Protein AF-A0A6M3INY6-F1 (afdb_monomer_lite)

Sequence (69 aa):
MKTRLETIKELEDRNLELEEEVKVTNMLLKDRDRLLKEIPQCVAHGPCVPHALEWIAQVKTLAKVISEG

Radius of gyration: 21.84 Å; chains: 1; bounding box: 49×29×53 Å

Foldseek 3Di:
DDDPVRVVVVVVVVVVVVVVVVVVVVVVVVVVVVVQVPDAADPVHGRCVVVVVVVVVVVVVVVVVVVVD

Structure (mmCIF, N/CA/C/O backbone):
data_AF-A0A6M3INY6-F1
#
_entry.id   AF-A0A6M3INY6-F1
#
loop_
_atom_site.group_PDB
_atom_site.id
_atom_site.type_symbol
_atom_site.label_atom_id
_atom_site.label_alt_id
_atom_site.label_comp_id
_atom_site.label_asym_id
_atom_site.label_entity_id
_atom_site.label_seq_id
_atom_site.pdbx_PDB_ins_code
_atom_site.Cartn_x
_atom_site.Cartn_y
_atom_site.Cartn_z
_atom_site.occupancy
_atom_site.B_is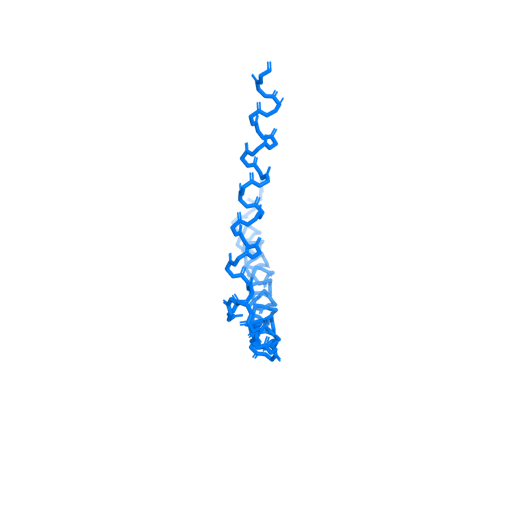o_or_equiv
_atom_site.auth_seq_id
_atom_site.auth_comp_id
_atom_site.auth_asym_id
_atom_site.auth_atom_id
_atom_site.pdbx_PDB_model_num
ATOM 1 N N . MET A 1 1 ? -30.355 6.485 20.001 1.00 76.88 1 MET A N 1
ATOM 2 C CA . MET A 1 1 ? -29.099 7.231 20.233 1.00 76.88 1 MET A CA 1
ATOM 3 C C . MET A 1 1 ? -28.095 6.222 20.760 1.00 76.88 1 MET A C 1
ATOM 5 O O . MET A 1 1 ? -28.438 5.566 21.735 1.00 76.88 1 MET A O 1
ATOM 9 N N . LYS A 1 2 ? -26.953 6.019 20.091 1.00 80.12 2 LYS A N 1
ATOM 10 C CA . LYS A 1 2 ? -25.933 5.071 20.571 1.00 80.12 2 LYS A CA 1
ATOM 11 C C . LYS A 1 2 ? -25.334 5.565 21.883 1.00 80.12 2 LYS A C 1
ATOM 13 O O . LYS A 1 2 ? -25.162 6.771 22.078 1.00 80.12 2 LYS A O 1
ATOM 18 N N . THR A 1 3 ? -25.053 4.640 22.786 1.00 95.44 3 THR A N 1
ATOM 19 C CA . THR A 1 3 ? -24.352 4.932 24.033 1.00 95.44 3 THR A CA 1
ATOM 20 C C . THR A 1 3 ? -22.874 5.194 23.751 1.00 95.44 3 THR A C 1
ATOM 22 O O . THR A 1 3 ? -22.319 4.747 22.748 1.00 95.44 3 THR A O 1
ATOM 25 N N . ARG A 1 4 ? -22.199 5.900 24.664 1.00 95.50 4 ARG A N 1
ATOM 26 C CA . ARG A 1 4 ? -20.752 6.145 24.543 1.00 95.50 4 ARG A CA 1
ATOM 27 C C . ARG A 1 4 ? -19.946 4.846 24.484 1.00 95.50 4 ARG A C 1
ATOM 29 O O . ARG A 1 4 ? -18.959 4.789 23.765 1.00 95.50 4 ARG A O 1
ATOM 36 N N . LEU A 1 5 ? -20.381 3.818 25.214 1.00 96.19 5 LEU A N 1
ATOM 37 C CA . LEU A 1 5 ? -19.730 2.507 25.230 1.00 96.19 5 LEU A CA 1
ATOM 38 C C . LEU A 1 5 ? -19.860 1.794 23.881 1.00 96.19 5 LEU A C 1
ATOM 40 O O . LEU A 1 5 ? -18.885 1.231 23.397 1.00 96.19 5 LEU A O 1
ATOM 44 N N . GLU A 1 6 ? -21.031 1.872 23.245 1.00 96.88 6 GLU A N 1
ATOM 45 C CA . GLU A 1 6 ? -21.239 1.325 21.897 1.00 96.88 6 GLU A CA 1
ATOM 46 C C . GLU A 1 6 ? -20.354 2.033 20.868 1.00 96.88 6 GLU A C 1
ATOM 48 O O . GLU A 1 6 ? -19.740 1.377 20.036 1.00 96.88 6 GLU A O 1
ATOM 53 N N . THR A 1 7 ? -20.227 3.360 20.955 1.00 96.81 7 THR A N 1
ATOM 54 C CA . THR A 1 7 ? -19.337 4.121 20.067 1.00 96.81 7 THR A CA 1
ATOM 55 C C . THR A 1 7 ? -17.866 3.763 20.266 1.00 96.81 7 THR A C 1
ATOM 57 O O . THR A 1 7 ? -17.149 3.631 19.281 1.00 96.81 7 THR A O 1
ATOM 60 N N . ILE A 1 8 ? -17.404 3.598 21.510 1.00 97.44 8 ILE A N 1
ATOM 61 C CA . ILE A 1 8 ? -16.012 3.210 21.787 1.00 97.44 8 ILE A CA 1
ATOM 62 C C . ILE A 1 8 ? -15.713 1.848 21.168 1.00 97.44 8 ILE A C 1
ATOM 64 O O . ILE A 1 8 ? -14.742 1.726 20.430 1.00 97.44 8 ILE A O 1
ATOM 68 N N . LYS A 1 9 ? -16.592 0.868 21.392 1.00 97.75 9 LYS A N 1
ATOM 69 C CA . LYS A 1 9 ? -16.416 -0.475 20.846 1.00 97.75 9 LYS A CA 1
ATOM 70 C C . LYS A 1 9 ? -16.338 -0.469 19.316 1.00 97.75 9 LYS A C 1
ATOM 72 O O . LYS A 1 9 ? -15.460 -1.097 18.745 1.00 97.75 9 LYS A O 1
ATOM 77 N N . GLU A 1 10 ? -17.213 0.281 18.648 1.00 96.88 10 GLU A N 1
ATOM 78 C CA . GLU A 1 10 ? -17.192 0.383 17.182 1.00 96.88 10 GLU A CA 1
ATOM 79 C C . GLU A 1 10 ? -15.904 1.013 16.646 1.00 96.88 10 GLU A C 1
ATOM 81 O O . GLU A 1 10 ? -15.419 0.621 15.586 1.00 96.88 10 GLU A O 1
ATOM 86 N N . LEU A 1 11 ? -15.346 1.988 17.364 1.00 97.88 11 LEU A N 1
ATOM 87 C CA . LEU A 1 11 ? -14.072 2.600 16.994 1.00 97.88 11 LEU A CA 1
ATOM 88 C C . LEU A 1 11 ? -12.893 1.652 17.235 1.00 97.88 11 LEU A C 1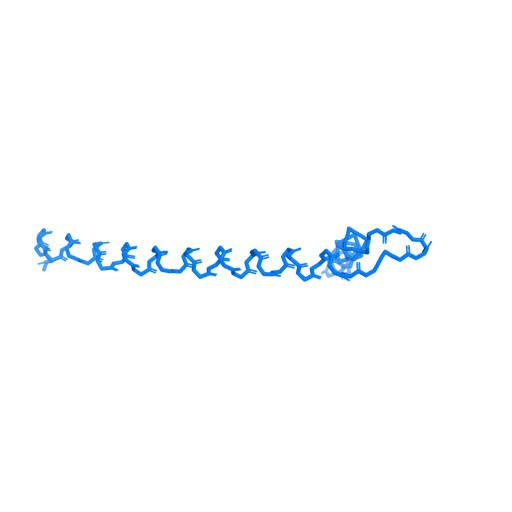
ATOM 90 O O . LEU A 1 11 ? -11.969 1.634 16.429 1.00 97.88 11 LEU A O 1
ATOM 94 N N . GLU A 1 12 ? -12.925 0.864 18.308 1.00 98.25 12 GLU A N 1
ATOM 95 C CA . GLU A 1 12 ? -11.919 -0.167 18.584 1.00 98.25 12 GLU A CA 1
ATOM 96 C C . GLU A 1 12 ? -11.943 -1.264 17.515 1.00 98.25 12 GLU A C 1
ATOM 98 O O . GLU A 1 12 ? -10.901 -1.563 16.932 1.00 98.25 12 GLU A O 1
ATOM 103 N N . ASP A 1 13 ? -13.128 -1.784 17.185 1.00 98.19 13 ASP A N 1
ATOM 104 C CA . ASP A 1 13 ? -13.309 -2.781 16.127 1.00 98.19 13 ASP A CA 1
ATOM 105 C C . ASP A 1 13 ? -12.798 -2.236 14.780 1.00 98.19 13 ASP A C 1
ATOM 107 O O . ASP A 1 13 ? -12.038 -2.899 14.073 1.00 98.19 13 ASP A O 1
ATOM 111 N N . ARG A 1 14 ? -13.125 -0.976 14.456 1.00 97.75 14 ARG A N 1
ATOM 112 C CA . ARG A 1 14 ? -12.651 -0.323 13.230 1.00 97.75 14 ARG A CA 1
ATOM 113 C C . ARG A 1 14 ? -11.141 -0.100 13.212 1.00 97.75 14 ARG A C 1
ATOM 115 O O . ARG A 1 14 ? -10.528 -0.225 12.155 1.00 97.75 14 ARG A O 1
ATOM 122 N N . ASN A 1 15 ? -10.537 0.245 14.345 1.00 98.38 15 ASN A N 1
ATOM 123 C CA . ASN A 1 15 ? -9.087 0.391 14.427 1.00 98.38 15 ASN A CA 1
ATOM 124 C C . ASN A 1 15 ? -8.388 -0.943 14.160 1.00 98.38 15 ASN A C 1
ATOM 126 O O . ASN A 1 15 ? -7.429 -0.964 13.397 1.00 98.38 15 ASN A O 1
ATOM 130 N N . LEU A 1 16 ? -8.898 -2.047 14.711 1.00 98.44 16 LEU A N 1
ATOM 131 C CA . LEU A 1 16 ? -8.340 -3.379 14.466 1.00 98.44 16 LEU A CA 1
ATOM 132 C C . LEU A 1 16 ? -8.422 -3.776 12.985 1.00 98.44 16 LEU A C 1
ATOM 134 O O . LEU A 1 16 ? -7.455 -4.303 12.435 1.00 98.44 16 LEU A O 1
ATOM 138 N N . GLU A 1 17 ? -9.546 -3.487 12.323 1.00 98.31 17 GLU A N 1
ATOM 139 C CA . GLU A 1 17 ? -9.689 -3.697 10.875 1.00 98.31 17 GLU A CA 1
ATOM 140 C C . GLU A 1 17 ? -8.634 -2.907 10.086 1.00 98.31 17 GLU A C 1
ATOM 142 O O . GLU A 1 17 ? -7.925 -3.467 9.248 1.00 98.31 17 GLU A O 1
ATOM 147 N N . LEU A 1 18 ? -8.492 -1.612 10.386 1.00 98.31 18 LEU A N 1
ATOM 148 C CA . LEU A 1 18 ? -7.550 -0.728 9.698 1.00 98.31 18 LEU A CA 1
ATOM 149 C C . LEU A 1 18 ? -6.090 -1.127 9.945 1.00 98.31 18 LEU A C 1
ATOM 151 O O . LEU A 1 18 ? -5.264 -1.044 9.035 1.00 98.31 18 LEU A O 1
ATOM 155 N N . GLU A 1 19 ? -5.755 -1.573 11.153 1.00 98.56 19 GLU A N 1
ATOM 156 C CA . GLU A 1 19 ? -4.418 -2.071 11.475 1.00 98.56 19 GLU A CA 1
ATOM 157 C C . GLU A 1 19 ? -4.058 -3.303 10.635 1.00 98.56 19 GLU A C 1
ATOM 159 O O . GLU A 1 19 ? -2.945 -3.377 10.097 1.00 98.56 19 GLU A O 1
ATOM 164 N N . GLU A 1 20 ? -4.993 -4.240 10.452 1.00 98.38 20 GLU A N 1
ATOM 165 C CA . GLU A 1 20 ? -4.757 -5.411 9.604 1.00 98.38 20 GLU A CA 1
ATOM 166 C C . GLU A 1 20 ? -4.658 -5.025 8.120 1.00 98.38 20 GLU A C 1
ATOM 168 O O . GLU A 1 20 ? -3.756 -5.500 7.424 1.00 98.38 20 GLU A O 1
ATOM 173 N N . GLU A 1 21 ? -5.497 -4.105 7.632 1.00 98.31 21 GLU A N 1
ATOM 174 C CA . GLU A 1 21 ? -5.397 -3.587 6.260 1.00 98.31 21 GLU A CA 1
ATOM 175 C C . GLU A 1 21 ? -4.035 -2.935 5.988 1.00 98.31 21 GLU A C 1
ATOM 177 O O . GLU A 1 21 ? -3.392 -3.204 4.965 1.00 98.31 21 GLU A O 1
ATOM 182 N N . VAL A 1 22 ? -3.552 -2.106 6.918 1.00 98.44 22 VAL A N 1
ATOM 183 C CA . VAL A 1 22 ? -2.236 -1.460 6.821 1.00 98.44 22 VAL A CA 1
ATOM 184 C C . VAL A 1 22 ? -1.124 -2.503 6.832 1.00 98.44 22 VAL A C 1
ATOM 186 O O . VAL A 1 22 ? -0.175 -2.412 6.046 1.00 98.44 22 VAL A O 1
ATOM 189 N N . LYS A 1 23 ? -1.224 -3.519 7.690 1.00 98.50 23 LYS A N 1
ATOM 190 C CA . LYS A 1 23 ? -0.247 -4.609 7.758 1.00 98.50 23 LYS A CA 1
ATOM 191 C C . LYS A 1 23 ? -0.168 -5.380 6.442 1.00 98.50 23 LYS A C 1
ATOM 193 O O . LYS A 1 23 ? 0.933 -5.535 5.908 1.00 98.50 23 LYS A O 1
ATOM 198 N N . VAL A 1 24 ? -1.305 -5.802 5.888 1.00 98.38 24 VAL A N 1
ATOM 199 C CA . VAL A 1 24 ? -1.367 -6.502 4.593 1.00 98.38 24 VAL A CA 1
ATOM 200 C C . VAL A 1 24 ? -0.824 -5.615 3.474 1.00 98.38 24 VAL A C 1
ATOM 202 O O . VAL A 1 24 ? 0.017 -6.055 2.689 1.00 98.38 24 VAL A O 1
ATOM 205 N N . THR A 1 25 ? -1.222 -4.343 3.439 1.00 98.38 25 THR A N 1
ATOM 206 C CA . THR A 1 25 ? -0.729 -3.373 2.450 1.00 98.38 25 THR A CA 1
ATOM 207 C C . THR A 1 25 ? 0.793 -3.255 2.501 1.00 98.38 25 THR A C 1
ATOM 209 O O . THR A 1 25 ? 1.466 -3.342 1.473 1.00 98.38 25 THR A O 1
ATOM 212 N N . ASN A 1 26 ? 1.366 -3.136 3.698 1.00 98.44 26 ASN A N 1
ATOM 213 C CA . ASN A 1 26 ? 2.813 -3.060 3.875 1.00 98.44 26 ASN A CA 1
ATOM 214 C C . ASN A 1 26 ? 3.533 -4.339 3.428 1.00 98.44 26 ASN A C 1
ATOM 216 O O . ASN A 1 26 ? 4.635 -4.256 2.882 1.00 98.44 26 ASN A O 1
ATOM 220 N N . MET A 1 27 ? 2.937 -5.515 3.638 1.00 98.31 27 MET A N 1
ATOM 221 C CA . MET A 1 27 ? 3.489 -6.778 3.138 1.00 98.31 27 MET A CA 1
ATOM 222 C C . MET A 1 27 ? 3.521 -6.802 1.606 1.00 98.31 27 MET A C 1
ATOM 224 O O . MET A 1 27 ? 4.571 -7.068 1.024 1.00 98.31 27 MET A O 1
ATOM 228 N N . LEU A 1 28 ? 2.415 -6.430 0.956 1.00 98.19 28 LEU A N 1
ATOM 229 C CA . LEU A 1 28 ? 2.320 -6.383 -0.505 1.00 98.19 28 LEU A CA 1
ATOM 230 C C . LEU A 1 28 ? 3.312 -5.390 -1.123 1.00 98.19 28 LEU A C 1
ATOM 232 O O . LEU A 1 28 ? 3.944 -5.698 -2.132 1.00 98.19 28 LEU A O 1
ATOM 236 N N . LEU A 1 29 ? 3.490 -4.216 -0.510 1.00 97.25 29 LEU A N 1
ATOM 237 C CA . LEU A 1 29 ? 4.471 -3.226 -0.965 1.00 97.25 29 LEU A CA 1
ATOM 238 C C . LEU A 1 29 ? 5.904 -3.766 -0.879 1.00 97.25 29 LEU A C 1
ATOM 240 O O . LEU A 1 29 ? 6.673 -3.607 -1.826 1.00 97.25 29 LEU A O 1
ATOM 244 N N . LYS A 1 30 ? 6.250 -4.456 0.214 1.00 97.75 30 LYS A N 1
ATOM 245 C CA . LYS A 1 30 ? 7.568 -5.091 0.369 1.00 97.75 30 LYS A CA 1
ATOM 246 C C . LYS A 1 30 ? 7.803 -6.182 -0.674 1.00 97.75 30 LYS A C 1
ATOM 248 O O . LYS A 1 30 ? 8.879 -6.229 -1.268 1.00 97.75 30 LYS A O 1
ATOM 253 N N . ASP A 1 31 ? 6.811 -7.037 -0.914 1.00 97.25 31 ASP A N 1
ATOM 254 C CA . ASP A 1 31 ? 6.911 -8.099 -1.916 1.00 97.25 31 ASP A CA 1
ATOM 255 C C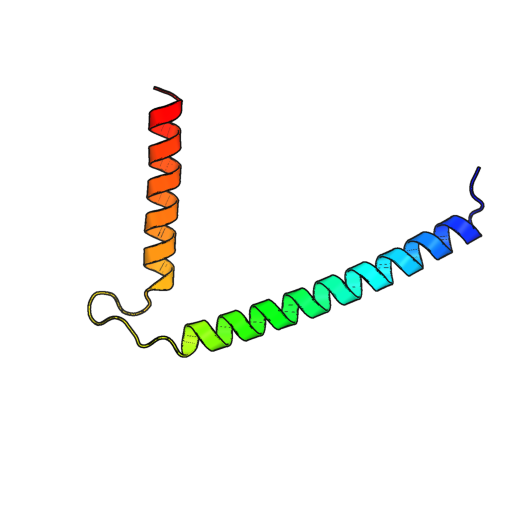 . ASP A 1 31 ? 7.035 -7.534 -3.333 1.00 97.25 31 ASP A C 1
ATOM 257 O O . ASP A 1 31 ? 7.882 -7.996 -4.100 1.00 97.25 31 ASP A O 1
ATOM 261 N N . ARG A 1 32 ? 6.263 -6.491 -3.665 1.00 94.31 32 ARG A N 1
ATOM 262 C CA . ARG A 1 32 ? 6.397 -5.755 -4.928 1.00 94.31 32 ARG A CA 1
ATOM 263 C C . ARG A 1 32 ? 7.820 -5.236 -5.101 1.00 94.31 32 ARG A C 1
ATOM 265 O O . ARG A 1 32 ? 8.426 -5.468 -6.141 1.00 94.31 32 ARG A O 1
ATOM 272 N N . ASP A 1 33 ? 8.359 -4.550 -4.098 1.00 91.44 33 ASP A N 1
ATOM 273 C CA . ASP A 1 33 ? 9.689 -3.947 -4.197 1.00 91.44 33 ASP A CA 1
ATOM 274 C C . ASP A 1 33 ? 10.791 -5.009 -4.316 1.00 91.44 33 ASP A C 1
ATOM 276 O O . ASP A 1 33 ? 11.773 -4.791 -5.027 1.00 91.44 33 ASP A O 1
ATOM 280 N N . ARG A 1 34 ? 10.624 -6.177 -3.679 1.00 94.62 34 ARG A N 1
ATOM 281 C CA . ARG A 1 34 ? 11.502 -7.336 -3.900 1.00 94.62 34 ARG A CA 1
ATOM 282 C C . ARG A 1 34 ? 11.425 -7.802 -5.352 1.00 94.62 34 ARG A C 1
ATOM 284 O O . ARG A 1 34 ? 12.458 -7.897 -6.000 1.00 94.62 34 ARG A O 1
ATOM 291 N N . LEU A 1 35 ? 10.223 -8.051 -5.873 1.00 91.06 35 LEU A N 1
ATOM 292 C CA . LEU A 1 35 ? 10.035 -8.530 -7.247 1.00 91.06 35 LEU A CA 1
ATOM 293 C C . LEU A 1 35 ? 10.605 -7.556 -8.282 1.00 91.06 35 LEU A C 1
ATOM 295 O O . LEU A 1 35 ? 11.254 -7.985 -9.229 1.00 91.06 35 LEU A O 1
ATOM 299 N N . LEU A 1 36 ? 10.414 -6.249 -8.087 1.00 86.56 36 LEU A N 1
ATOM 300 C CA . LEU A 1 36 ? 10.947 -5.233 -8.995 1.00 86.56 36 LEU A CA 1
ATOM 301 C C . LEU A 1 36 ? 12.482 -5.196 -9.020 1.00 86.56 36 LEU A C 1
ATOM 303 O O . LEU A 1 36 ? 13.050 -4.849 -10.051 1.00 86.56 36 LEU A O 1
ATOM 307 N N . LYS A 1 37 ? 13.157 -5.562 -7.922 1.00 86.31 37 LYS A N 1
ATOM 308 C CA . LYS A 1 37 ? 14.627 -5.662 -7.874 1.00 86.31 37 LYS A CA 1
ATOM 309 C C . LYS A 1 37 ? 15.172 -6.881 -8.613 1.00 86.31 37 LYS A C 1
ATOM 311 O O . LYS A 1 37 ? 16.292 -6.815 -9.106 1.00 86.31 37 LYS A O 1
ATOM 316 N N . GLU A 1 38 ? 14.389 -7.954 -8.704 1.00 90.06 38 GLU A N 1
ATOM 317 C CA . GLU A 1 38 ? 14.763 -9.159 -9.456 1.00 90.06 38 GLU A CA 1
ATOM 318 C C . GLU A 1 38 ? 14.645 -8.965 -10.974 1.00 90.06 38 GLU A C 1
ATOM 320 O O . GLU A 1 38 ? 15.185 -9.759 -11.742 1.00 90.06 38 GLU A O 1
ATOM 325 N N . ILE A 1 39 ? 13.954 -7.913 -11.434 1.00 83.94 39 ILE A N 1
ATOM 326 C CA . ILE A 1 39 ? 13.865 -7.598 -12.862 1.00 83.94 39 ILE A CA 1
ATOM 327 C C . ILE A 1 39 ? 15.263 -7.192 -13.360 1.00 83.94 39 ILE A C 1
ATOM 329 O O . ILE A 1 39 ? 15.820 -6.198 -12.876 1.00 83.94 39 ILE A O 1
ATOM 333 N N . PRO A 1 40 ? 15.832 -7.909 -14.349 1.00 86.19 40 PRO A N 1
ATOM 334 C CA . PRO A 1 40 ? 17.106 -7.534 -14.943 1.00 86.19 40 PRO A CA 1
ATOM 335 C C . PRO A 1 40 ? 17.062 -6.114 -15.503 1.00 86.19 40 PRO A C 1
ATOM 337 O O . PRO A 1 40 ? 16.048 -5.663 -16.039 1.00 86.19 40 PRO A O 1
ATOM 340 N N . GLN A 1 41 ? 18.188 -5.413 -15.413 1.00 84.12 41 GLN A N 1
ATOM 341 C CA . GLN A 1 41 ? 18.301 -4.069 -15.970 1.00 84.12 41 GLN A CA 1
ATOM 342 C C . GLN A 1 41 ? 18.148 -4.116 -17.494 1.00 84.12 41 GLN A C 1
ATOM 344 O O . GLN A 1 41 ? 18.760 -4.952 -18.163 1.00 84.12 41 GLN A O 1
ATOM 349 N N . CYS A 1 42 ? 17.343 -3.212 -18.053 1.00 85.88 42 CYS A N 1
ATOM 350 C CA . CYS A 1 42 ? 17.213 -3.099 -19.498 1.00 85.88 42 CYS A CA 1
ATOM 351 C C . CYS A 1 42 ? 18.483 -2.493 -20.088 1.00 85.88 42 CYS A C 1
ATOM 353 O O . CYS A 1 42 ? 18.987 -1.478 -19.613 1.00 85.88 42 CYS A O 1
ATOM 355 N N . VAL A 1 43 ? 18.970 -3.080 -21.176 1.00 89.62 43 VAL A N 1
ATOM 356 C CA . VAL A 1 43 ? 20.179 -2.611 -21.863 1.00 89.62 43 VAL A CA 1
ATOM 357 C C . VAL A 1 43 ? 20.000 -1.203 -22.445 1.00 89.62 43 VAL A C 1
ATOM 359 O O . VAL A 1 43 ? 20.962 -0.447 -22.520 1.00 89.62 43 VAL A O 1
ATOM 362 N N . ALA A 1 44 ? 18.779 -0.828 -22.833 1.00 87.56 44 ALA A N 1
ATOM 363 C CA . ALA A 1 44 ? 18.514 0.465 -23.460 1.00 87.56 44 ALA A CA 1
ATOM 364 C C . ALA A 1 44 ? 18.488 1.636 -22.464 1.00 87.56 44 ALA A C 1
ATOM 366 O O . ALA A 1 44 ? 18.856 2.749 -22.824 1.00 87.56 44 ALA A O 1
ATOM 367 N N . HIS A 1 45 ? 18.018 1.402 -21.236 1.00 82.44 45 HIS A N 1
ATOM 368 C CA . HIS A 1 45 ? 17.677 2.490 -20.314 1.00 82.44 45 HIS A CA 1
ATOM 369 C C . HIS A 1 45 ? 17.840 2.143 -18.823 1.00 82.44 45 HIS A C 1
ATOM 371 O O . HIS A 1 45 ? 17.376 2.877 -17.956 1.00 82.44 45 HIS A O 1
ATOM 377 N N . GLY A 1 46 ? 18.487 1.023 -18.488 1.00 84.75 46 GLY A N 1
ATOM 378 C CA . GLY A 1 46 ? 18.664 0.593 -17.101 1.00 84.75 46 GLY A CA 1
ATOM 379 C C . GLY A 1 46 ? 17.318 0.259 -16.434 1.00 84.75 46 GLY A C 1
ATOM 380 O O . GLY A 1 46 ? 16.576 -0.571 -16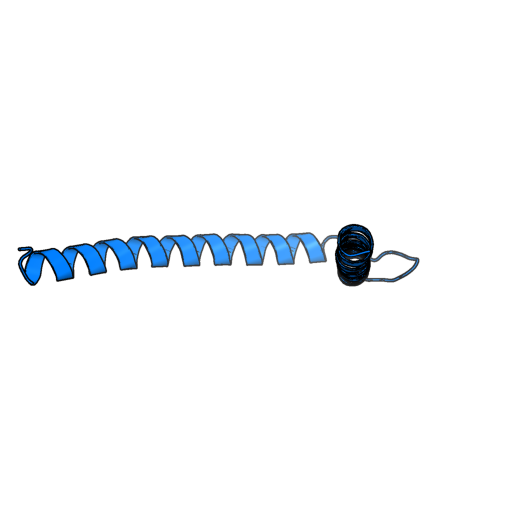.972 1.00 84.75 46 GLY A O 1
ATOM 381 N N . PRO A 1 47 ? 16.962 0.864 -15.284 1.00 82.81 47 PRO A N 1
ATOM 382 C CA . PRO A 1 47 ? 15.701 0.583 -14.601 1.00 82.81 47 PRO A CA 1
ATOM 383 C C . PRO A 1 47 ? 14.481 0.930 -15.468 1.00 82.81 47 PRO A C 1
ATOM 385 O O . PRO A 1 47 ? 14.264 2.079 -15.838 1.00 82.81 47 PRO A O 1
ATOM 388 N N . CYS A 1 48 ? 13.637 -0.058 -15.772 1.00 82.75 48 CYS A N 1
ATOM 389 C CA . CYS A 1 48 ? 12.486 0.141 -16.663 1.00 82.75 48 CYS A CA 1
ATOM 390 C C . CYS A 1 48 ? 11.321 0.905 -16.020 1.00 82.75 48 CYS A C 1
ATOM 392 O O . CYS A 1 48 ? 10.550 1.558 -16.719 1.00 82.75 48 CYS A O 1
ATOM 394 N N . VAL A 1 49 ? 11.153 0.789 -14.699 1.00 83.06 49 VAL A N 1
ATOM 395 C CA . VAL A 1 49 ? 9.956 1.286 -13.999 1.00 83.06 49 VAL A CA 1
ATOM 396 C C . VAL A 1 49 ? 9.772 2.807 -14.138 1.00 83.06 49 VAL A C 1
ATOM 398 O O . VAL A 1 49 ? 8.661 3.209 -14.480 1.00 83.06 49 VAL A O 1
ATOM 401 N N . PRO A 1 50 ? 10.799 3.664 -13.952 1.00 84.62 50 PRO A N 1
ATOM 402 C CA . PRO A 1 50 ? 10.658 5.106 -14.173 1.00 84.62 50 PRO A CA 1
ATOM 403 C C . PRO A 1 50 ? 10.156 5.458 -15.579 1.00 84.62 50 PRO A C 1
ATOM 405 O O . PRO A 1 50 ? 9.226 6.246 -15.715 1.00 84.62 50 PRO A O 1
ATOM 408 N N . HIS A 1 51 ? 10.681 4.802 -16.614 1.00 82.56 51 HIS A N 1
ATOM 409 C CA . HIS A 1 51 ? 10.259 5.048 -17.995 1.00 82.56 51 HIS A CA 1
ATOM 410 C C . HIS A 1 51 ? 8.823 4.601 -18.274 1.00 82.56 51 HIS A C 1
ATOM 412 O O . HIS A 1 51 ? 8.073 5.300 -18.955 1.00 82.56 51 HIS A O 1
ATOM 418 N N . ALA A 1 52 ? 8.391 3.477 -17.697 1.00 83.00 52 ALA A N 1
ATOM 419 C CA . ALA A 1 52 ? 6.993 3.065 -17.787 1.00 83.00 52 ALA A CA 1
ATOM 420 C C . ALA A 1 52 ? 6.050 4.104 -17.146 1.00 83.00 52 ALA A C 1
ATOM 422 O O . ALA A 1 52 ? 4.976 4.383 -17.682 1.00 83.00 52 ALA A O 1
ATOM 423 N N . LEU A 1 53 ? 6.454 4.716 -16.025 1.00 83.94 53 LEU A N 1
ATOM 424 C CA . LEU A 1 53 ? 5.683 5.780 -15.372 1.00 83.94 53 LEU A CA 1
ATOM 425 C C . LEU A 1 53 ? 5.635 7.064 -16.211 1.00 83.94 53 LEU A C 1
ATOM 427 O O . LEU A 1 53 ? 4.571 7.681 -16.301 1.00 83.94 53 LEU A O 1
ATOM 431 N N . GLU A 1 54 ? 6.741 7.440 -16.857 1.00 85.06 54 GLU A N 1
ATOM 432 C CA . GLU A 1 54 ? 6.790 8.569 -17.797 1.00 85.06 54 GLU A CA 1
ATOM 433 C C . GLU A 1 54 ? 5.802 8.376 -18.951 1.00 85.06 54 GLU A C 1
ATOM 435 O O . GLU A 1 54 ? 5.015 9.277 -19.245 1.00 85.06 54 GLU A O 1
ATOM 440 N N . TRP A 1 55 ? 5.771 7.187 -19.559 1.00 86.12 55 TRP A N 1
ATOM 441 C CA . TRP A 1 55 ? 4.815 6.869 -20.623 1.00 86.12 55 TRP A CA 1
ATOM 442 C C . TRP A 1 55 ? 3.368 6.962 -20.146 1.00 86.12 55 TRP A C 1
ATOM 444 O O . TRP A 1 55 ? 2.538 7.577 -20.812 1.00 86.12 55 TRP A O 1
ATOM 454 N N . ILE A 1 56 ? 3.050 6.410 -18.972 1.00 83.75 56 ILE A N 1
ATOM 455 C CA . ILE A 1 56 ? 1.697 6.507 -18.406 1.00 83.75 56 ILE A CA 1
ATOM 456 C C . ILE A 1 56 ? 1.306 7.975 -18.179 1.00 83.75 56 ILE A C 1
ATOM 458 O O . ILE A 1 56 ? 0.173 8.361 -18.479 1.00 83.75 56 ILE A O 1
ATOM 462 N N . ALA A 1 57 ? 2.218 8.806 -17.669 1.00 85.62 57 ALA A N 1
ATOM 463 C CA . ALA A 1 57 ? 1.966 10.231 -17.455 1.00 85.62 57 ALA A CA 1
ATOM 464 C C . ALA A 1 57 ? 1.719 10.978 -18.777 1.00 85.62 57 ALA A C 1
ATOM 466 O O . ALA A 1 57 ? 0.780 11.776 -18.872 1.00 85.62 57 ALA A O 1
ATOM 467 N N . GLN A 1 58 ? 2.509 10.682 -19.810 1.00 86.62 58 GLN A N 1
ATOM 468 C CA . GLN A 1 58 ? 2.327 11.237 -21.152 1.00 86.62 58 GLN A CA 1
ATOM 469 C C . GLN A 1 58 ? 0.978 10.826 -21.750 1.00 86.62 58 GLN A C 1
ATOM 471 O O . GLN A 1 58 ? 0.242 11.685 -22.231 1.00 86.62 58 GLN A O 1
ATOM 476 N N . VAL A 1 59 ? 0.598 9.548 -21.644 1.00 84.44 59 VAL A N 1
ATOM 477 C CA . VAL A 1 59 ? -0.694 9.041 -22.138 1.00 84.44 59 VAL A CA 1
ATOM 478 C C . VAL A 1 59 ? -1.867 9.695 -21.409 1.00 84.44 59 VAL A C 1
ATOM 480 O O . VAL A 1 59 ? -2.821 10.118 -22.056 1.00 84.44 59 VAL A O 1
ATOM 483 N N . LYS A 1 60 ? -1.804 9.842 -20.079 1.00 77.38 60 LYS A N 1
ATOM 484 C CA . LYS A 1 60 ? -2.851 10.536 -19.306 1.00 77.38 60 LYS A CA 1
ATOM 485 C C . LYS A 1 60 ? -3.000 12.000 -19.718 1.00 77.38 60 LYS A C 1
ATOM 487 O O . LYS A 1 60 ? -4.118 12.500 -19.811 1.00 77.38 60 LYS A O 1
ATOM 492 N N . THR A 1 61 ? -1.882 12.673 -19.975 1.00 78.88 61 THR A N 1
ATOM 493 C CA . THR A 1 61 ? -1.872 14.073 -20.415 1.00 78.88 61 THR A CA 1
ATOM 494 C C . THR A 1 61 ? -2.455 14.203 -21.821 1.00 78.88 61 THR A C 1
ATOM 496 O O . THR A 1 61 ? -3.319 15.044 -22.051 1.00 78.88 61 THR A O 1
ATOM 499 N N . LEU A 1 62 ? -2.052 13.322 -22.739 1.00 73.44 62 LEU A N 1
ATOM 500 C CA . LEU A 1 62 ? -2.570 13.271 -24.104 1.00 73.44 62 LEU A CA 1
ATOM 501 C C . LEU A 1 62 ? -4.076 12.984 -24.134 1.00 73.44 62 LEU A C 1
ATOM 503 O O . LEU A 1 62 ? -4.816 13.677 -24.823 1.00 73.44 62 LEU A O 1
ATOM 507 N N . ALA A 1 63 ? -4.540 12.005 -23.354 1.00 71.94 63 ALA A N 1
ATOM 508 C CA . ALA A 1 63 ? -5.957 11.668 -23.253 1.00 71.94 63 ALA A CA 1
ATOM 509 C C . ALA A 1 63 ? -6.796 12.858 -22.761 1.00 71.94 63 ALA A C 1
ATOM 511 O O . ALA A 1 63 ? -7.874 13.102 -23.295 1.00 71.94 63 ALA A O 1
ATOM 512 N N . LYS A 1 64 ? -6.277 13.629 -21.796 1.00 71.81 64 LYS A N 1
ATOM 513 C CA . LYS A 1 64 ? -6.932 14.842 -21.300 1.00 71.81 64 LYS A CA 1
ATOM 514 C C . LYS A 1 64 ? -7.052 15.915 -22.386 1.00 71.81 64 LYS A C 1
ATOM 516 O O . LYS A 1 64 ? -8.138 16.446 -22.592 1.00 71.81 64 LYS A O 1
ATOM 521 N N . VAL A 1 65 ? -5.965 16.183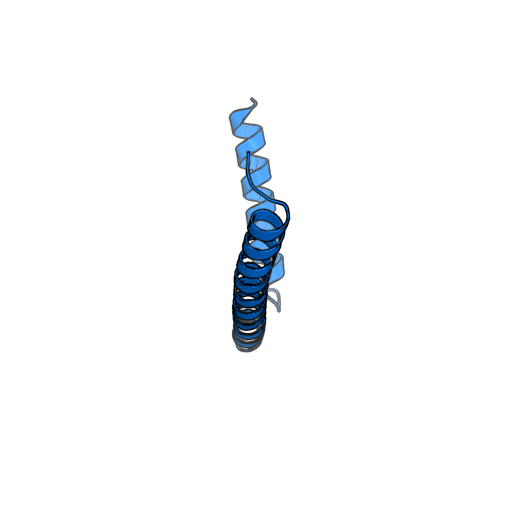 -23.113 1.00 72.81 65 VAL A N 1
ATOM 522 C CA . VAL A 1 65 ? -5.953 17.156 -24.221 1.00 72.81 65 VAL A CA 1
ATOM 523 C C . VAL A 1 65 ? -6.946 16.764 -25.317 1.00 72.81 65 VAL A C 1
ATOM 525 O O . VAL A 1 65 ? -7.674 17.619 -25.802 1.00 72.81 65 VAL A O 1
ATOM 528 N N . ILE A 1 66 ? -7.023 15.476 -25.669 1.00 72.94 66 ILE A N 1
ATOM 529 C CA . ILE A 1 66 ? -7.979 14.970 -26.669 1.00 72.94 66 ILE A CA 1
ATOM 530 C C . ILE A 1 66 ? -9.432 15.093 -26.184 1.00 72.94 66 ILE A C 1
ATOM 532 O O . ILE A 1 66 ? -10.324 15.293 -26.995 1.00 72.94 66 ILE A O 1
ATOM 536 N N . SER A 1 67 ? -9.694 14.957 -24.881 1.00 69.38 67 SER A N 1
ATOM 537 C CA . SER A 1 67 ? -11.056 15.060 -24.338 1.00 69.38 67 SER A CA 1
ATOM 538 C C . SER A 1 67 ? -11.567 16.494 -24.150 1.00 69.38 67 SER A C 1
ATOM 540 O O . SER A 1 67 ? -12.769 16.683 -23.985 1.00 69.38 67 SER A O 1
ATOM 542 N N . GLU A 1 68 ? -10.670 17.483 -24.122 1.00 67.50 68 GLU A N 1
ATOM 543 C CA . GLU A 1 68 ? -10.987 18.895 -23.850 1.00 67.50 68 GLU A CA 1
ATOM 544 C C . GLU A 1 68 ? -10.938 19.792 -25.104 1.00 67.50 68 GLU A C 1
ATOM 546 O O . GLU A 1 68 ? -11.346 20.952 -25.024 1.00 67.50 68 GLU A O 1
ATOM 551 N N . GLY A 1 69 ? -10.435 19.283 -26.236 1.00 52.84 69 GLY A N 1
ATOM 552 C CA . GLY A 1 69 ? -10.366 19.982 -27.529 1.00 52.84 69 GLY A CA 1
ATOM 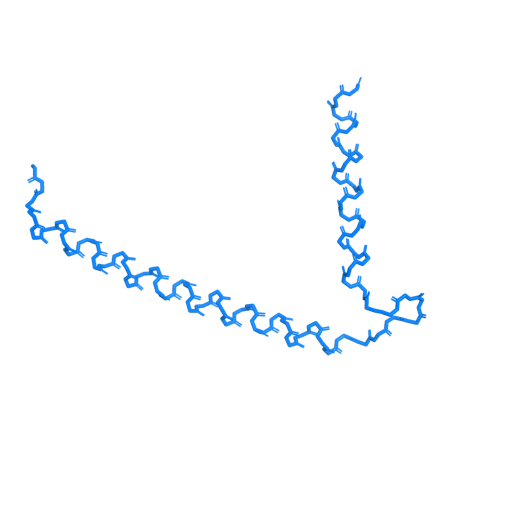553 C C . GLY A 1 69 ? -11.413 19.496 -28.518 1.00 52.84 69 GLY A C 1
ATOM 554 O O . GLY A 1 69 ? -11.922 20.352 -29.274 1.00 52.84 69 GLY A O 1
#

pLDDT: mean 88.6, std 9.88, range [52.84, 98.56]

Secondary structure (DSSP, 8-state):
---HHHHHHHHHHHHHHHHHHHHHHHHHHHHHHHHHHHSPPBTTTB-HHHHHHHHHHHHHHHHHHHHH-

Organism: NCBI:txid1070528